Protein AF-A0A2Z4PQ05-F1 (afdb_monomer_lite)

pLDDT: mean 87.87, std 11.08, range [41.53, 97.19]

Organism: NCBI:txid178399

Foldseek 3Di:
DDDQKDWDADPPFGIKIWGWDADPFAIKIKIWGAAPPGDIDIDIDDFGHDPVSNVVSVVVSVPDDPVNSCVVCVVVNVCVCVVPDD

Sequence (86 aa):
MADFAKLFNTEKHGQILVMLNSVDNGAEVKFFFKPLGFGVCEISNNFIDTDKGWDSAHQYFDSIDEAKAVDSVLPALKNFSTAFGE

Secondary structure (DSSP, 8-state):
---SEEEEEETTTEEEEEEEEEETTEEEEEEEE--TTS--EEEEEE--SSHHHHHHHHHHHHH--HHHHHHHHHHHHHHHHHHT--

Radius of gyration: 13.89 Å; chains: 1; bounding box: 34×36×35 Å

Structure (mmCIF, N/CA/C/O backbone):
data_AF-A0A2Z4PQ05-F1
#
_entry.id   AF-A0A2Z4PQ05-F1
#
loop_
_atom_site.group_PDB
_atom_site.id
_atom_site.type_symbol
_atom_site.label_atom_id
_atom_site.label_alt_id
_atom_site.label_comp_id
_atom_site.label_asym_id
_atom_site.label_entity_id
_atom_site.label_seq_id
_atom_site.pdbx_PDB_ins_code
_atom_site.Cartn_x
_atom_site.Cartn_y
_atom_site.Cartn_z
_atom_site.occupancy
_atom_site.B_iso_or_equiv
_atom_site.auth_seq_id
_atom_site.auth_comp_id
_atom_site.auth_asym_id
_atom_site.auth_atom_id
_atom_site.pdbx_PDB_model_num
ATOM 1 N N . MET A 1 1 ? 6.358 -19.648 -5.091 1.00 57.28 1 MET A N 1
ATOM 2 C CA . MET A 1 1 ? 5.867 -18.411 -5.735 1.00 57.28 1 MET A CA 1
ATOM 3 C C . MET A 1 1 ? 6.102 -17.292 -4.744 1.00 57.28 1 MET A C 1
ATOM 5 O O . MET A 1 1 ? 5.900 -17.547 -3.566 1.00 57.28 1 MET A O 1
ATOM 9 N N . ALA A 1 2 ? 6.597 -16.136 -5.183 1.00 74.06 2 ALA A N 1
ATOM 10 C CA . ALA A 1 2 ? 6.667 -14.965 -4.311 1.00 74.06 2 ALA A CA 1
ATOM 11 C C . ALA A 1 2 ? 5.252 -1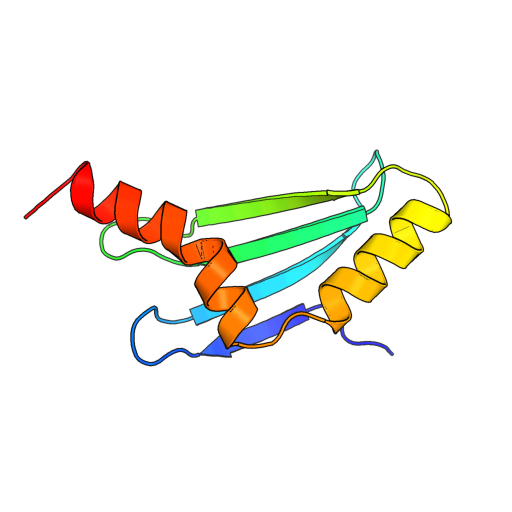4.407 -4.098 1.00 74.06 2 ALA A C 1
ATOM 13 O O . ALA A 1 2 ? 4.422 -14.501 -5.006 1.00 74.06 2 ALA A O 1
ATOM 14 N N . ASP A 1 3 ? 4.977 -13.859 -2.917 1.00 86.12 3 ASP A N 1
ATOM 15 C CA . ASP A 1 3 ? 3.708 -13.189 -2.644 1.00 86.12 3 ASP A CA 1
ATOM 16 C C . ASP A 1 3 ? 3.576 -11.935 -3.517 1.00 86.12 3 ASP A C 1
ATOM 18 O O . ASP A 1 3 ? 4.503 -11.135 -3.620 1.00 86.12 3 ASP A O 1
ATOM 22 N N . PHE A 1 4 ? 2.417 -11.762 -4.152 1.00 88.75 4 PHE A N 1
ATOM 23 C CA . PHE A 1 4 ? 2.091 -10.570 -4.949 1.00 88.75 4 PHE A CA 1
ATOM 24 C C . PHE A 1 4 ? 1.266 -9.549 -4.152 1.00 88.75 4 PHE A C 1
ATOM 26 O O . PHE A 1 4 ? 1.062 -8.421 -4.597 1.00 88.75 4 PHE A O 1
ATOM 33 N N . ALA A 1 5 ? 0.770 -9.950 -2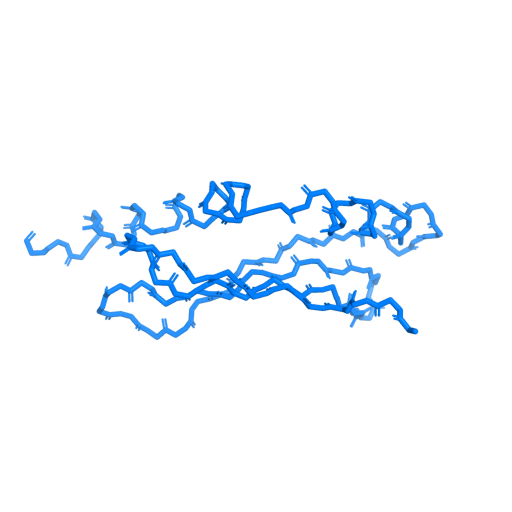.979 1.00 95.88 5 ALA A N 1
ATOM 34 C CA . ALA A 1 5 ? -0.073 -9.136 -2.124 1.00 95.88 5 ALA A CA 1
ATOM 35 C C . ALA A 1 5 ? 0.283 -9.316 -0.645 1.00 95.88 5 ALA A C 1
ATOM 37 O O . ALA A 1 5 ? 0.641 -10.407 -0.205 1.00 95.88 5 ALA A O 1
ATOM 38 N N . LYS A 1 6 ? 0.141 -8.239 0.125 1.00 96.00 6 LYS A N 1
ATOM 39 C CA . LYS A 1 6 ? 0.268 -8.210 1.583 1.00 96.00 6 LYS A CA 1
ATOM 40 C C . LYS A 1 6 ? -1.013 -7.638 2.172 1.00 96.00 6 LYS A C 1
ATOM 42 O O . LYS A 1 6 ? -1.496 -6.606 1.714 1.00 96.00 6 LYS A O 1
ATOM 47 N N . LEU A 1 7 ? -1.561 -8.305 3.182 1.00 96.69 7 LEU A N 1
ATOM 48 C CA . LEU A 1 7 ? -2.778 -7.877 3.863 1.00 96.69 7 LEU A CA 1
ATOM 49 C C . LEU A 1 7 ? -2.463 -7.558 5.321 1.00 96.69 7 LEU A C 1
ATOM 51 O O . LEU A 1 7 ? -2.024 -8.433 6.065 1.00 96.69 7 LEU A O 1
ATOM 55 N N . PHE A 1 8 ? -2.733 -6.323 5.727 1.00 96.25 8 PHE A N 1
ATOM 56 C CA . PHE A 1 8 ? -2.542 -5.850 7.092 1.00 96.25 8 PHE A CA 1
ATOM 57 C C . PHE A 1 8 ? -3.897 -5.518 7.712 1.00 96.25 8 PHE A C 1
ATOM 59 O O . PHE A 1 8 ? -4.711 -4.819 7.106 1.00 96.25 8 PHE A O 1
ATOM 66 N N . ASN A 1 9 ? -4.149 -6.019 8.921 1.00 94.44 9 ASN A N 1
ATOM 67 C CA . ASN A 1 9 ? -5.352 -5.700 9.684 1.00 94.44 9 ASN A CA 1
ATOM 68 C C . ASN A 1 9 ? -4.940 -4.849 10.879 1.00 94.44 9 ASN A C 1
ATOM 70 O O . ASN A 1 9 ? -4.432 -5.363 11.870 1.00 94.44 9 ASN A O 1
ATOM 74 N N . THR A 1 10 ? -5.161 -3.546 10.764 1.00 89.62 10 THR A N 1
ATOM 75 C CA . THR A 1 10 ? -4.729 -2.573 11.764 1.00 89.62 10 THR A CA 1
ATOM 76 C C . THR A 1 10 ? -5.873 -2.272 12.724 1.00 89.62 10 THR A C 1
ATOM 78 O O . THR A 1 10 ? -7.021 -2.098 12.308 1.00 89.62 10 THR A O 1
ATOM 81 N N . GLU A 1 11 ? -5.571 -2.157 14.016 1.00 87.00 11 GLU A N 1
ATOM 82 C CA . GLU A 1 11 ? -6.599 -1.890 15.033 1.00 87.00 11 GLU A CA 1
ATOM 83 C C . GLU A 1 11 ? -7.289 -0.531 14.830 1.00 87.00 11 GLU A C 1
ATOM 85 O O . GLU A 1 11 ? -8.476 -0.383 15.109 1.00 87.00 11 GLU A O 1
ATOM 90 N N . LYS A 1 12 ? -6.550 0.472 14.334 1.00 84.06 12 LYS A N 1
ATOM 91 C CA . LYS A 1 12 ? -7.023 1.865 14.235 1.00 84.06 12 LYS A CA 1
ATOM 92 C C . LYS A 1 12 ? -7.531 2.270 12.858 1.00 84.06 12 LYS A C 1
ATOM 94 O O . LYS A 1 12 ? -8.364 3.166 12.767 1.00 84.06 12 LYS A O 1
ATOM 99 N N . HIS A 1 13 ? -7.003 1.670 11.795 1.00 84.75 13 HIS A N 1
ATOM 100 C CA . HIS A 1 13 ? -7.265 2.101 10.418 1.00 84.75 13 HIS A CA 1
ATOM 101 C C . HIS A 1 13 ? -7.940 1.010 9.582 1.00 84.75 13 HIS A C 1
ATOM 103 O O . HIS A 1 13 ? -8.172 1.198 8.390 1.00 84.75 13 HIS A O 1
ATOM 109 N N . GLY A 1 14 ? -8.303 -0.112 10.212 1.00 90.38 14 GLY A N 1
ATOM 110 C CA . GLY A 1 14 ? -8.935 -1.240 9.551 1.00 90.38 14 GLY A CA 1
ATOM 111 C C . GLY A 1 14 ? -7.964 -1.987 8.643 1.00 90.38 14 GLY A C 1
ATOM 112 O O . GLY A 1 14 ? -6.764 -2.077 8.912 1.00 90.38 14 GLY A O 1
ATOM 113 N N . GLN A 1 15 ? -8.507 -2.563 7.577 1.00 95.19 15 GLN A N 1
ATOM 114 C CA . GLN A 1 15 ? -7.754 -3.385 6.641 1.00 95.19 15 GLN A CA 1
ATOM 115 C C . GLN A 1 15 ? -7.046 -2.535 5.581 1.00 95.19 15 GLN A C 1
ATOM 117 O O . GLN A 1 15 ? -7.659 -1.657 4.969 1.00 95.19 15 GLN A O 1
ATOM 122 N N . ILE A 1 16 ? -5.778 -2.862 5.336 1.00 96.62 16 ILE A N 1
ATOM 123 C CA . ILE A 1 16 ? -4.961 -2.309 4.258 1.00 96.62 16 ILE A CA 1
ATOM 124 C C . ILE A 1 16 ? -4.437 -3.473 3.417 1.00 96.62 16 ILE A C 1
ATOM 126 O O . ILE A 1 16 ? -3.737 -4.352 3.921 1.00 96.62 16 ILE A O 1
ATOM 130 N N . LEU A 1 17 ? -4.776 -3.480 2.132 1.00 97.00 17 LEU A N 1
ATOM 131 C CA . LEU A 1 17 ? -4.260 -4.434 1.154 1.00 97.00 17 LEU A CA 1
ATOM 132 C C . LEU A 1 17 ? -3.211 -3.735 0.293 1.00 97.00 17 LEU A C 1
ATOM 134 O O . LEU A 1 17 ? -3.484 -2.696 -0.295 1.00 97.00 17 LEU A O 1
ATOM 138 N N . VAL A 1 18 ? -2.029 -4.321 0.190 1.00 97.19 18 VAL A N 1
ATOM 139 C CA . VAL A 1 18 ? -0.944 -3.847 -0.666 1.00 97.19 18 VAL A CA 1
ATOM 140 C C . VAL A 1 18 ? -0.725 -4.872 -1.763 1.00 97.19 18 VAL A C 1
ATOM 142 O O . VAL A 1 18 ? -0.570 -6.050 -1.458 1.00 97.19 18 VAL A O 1
ATOM 145 N N . MET A 1 19 ? -0.709 -4.457 -3.024 1.00 96.31 19 MET A N 1
ATOM 146 C CA . MET A 1 19 ? -0.514 -5.355 -4.162 1.00 96.31 19 MET A CA 1
ATOM 147 C C . MET A 1 19 ? 0.569 -4.830 -5.088 1.00 96.31 19 MET A C 1
ATOM 149 O O . MET A 1 19 ? 0.546 -3.658 -5.459 1.00 96.31 19 MET A O 1
ATOM 153 N N . LEU A 1 20 ? 1.480 -5.713 -5.484 1.00 94.31 20 LEU A N 1
ATOM 154 C CA . LEU A 1 20 ? 2.358 -5.496 -6.622 1.00 94.31 20 LEU A CA 1
ATOM 155 C C . LEU A 1 20 ? 1.627 -5.957 -7.884 1.00 94.31 20 LEU A C 1
ATOM 157 O O . LEU A 1 20 ? 1.182 -7.102 -7.971 1.00 94.31 20 LEU A O 1
ATOM 161 N N . ASN A 1 21 ? 1.498 -5.059 -8.849 1.00 91.00 21 ASN A N 1
ATOM 162 C CA . ASN A 1 21 ? 0.764 -5.280 -10.081 1.00 91.00 21 ASN A CA 1
ATOM 163 C C . ASN A 1 21 ? 1.592 -4.870 -11.305 1.00 91.00 21 ASN A C 1
ATOM 165 O O . ASN A 1 21 ? 2.522 -4.068 -11.215 1.00 91.00 21 ASN A O 1
ATOM 169 N N . SER A 1 22 ? 1.217 -5.419 -12.456 1.00 87.50 22 SER A N 1
ATOM 170 C CA . SER A 1 22 ? 1.710 -5.022 -13.773 1.00 87.50 22 SER A CA 1
ATOM 171 C C . SER A 1 22 ? 0.689 -4.119 -14.460 1.00 87.50 22 SER A C 1
ATOM 173 O O . SER A 1 22 ? -0.487 -4.482 -14.542 1.00 87.50 22 SER A O 1
ATOM 175 N N . VAL A 1 23 ? 1.134 -2.992 -15.001 1.00 83.19 23 VAL A N 1
ATOM 176 C CA . VAL A 1 23 ? 0.336 -2.091 -15.845 1.00 83.19 23 VAL A CA 1
ATOM 177 C C . VAL A 1 23 ? 1.003 -1.942 -17.215 1.00 83.19 23 VAL A C 1
ATOM 179 O O . VAL A 1 23 ? 2.174 -2.282 -17.368 1.00 83.19 23 VAL A O 1
ATOM 182 N N . ASP A 1 24 ? 0.285 -1.420 -18.216 1.00 80.56 24 ASP A N 1
ATOM 183 C CA . ASP A 1 24 ? 0.802 -1.277 -19.593 1.00 80.56 24 ASP A CA 1
ATOM 184 C C . ASP A 1 24 ? 2.147 -0.530 -19.684 1.00 80.56 24 ASP A C 1
ATOM 186 O O . ASP A 1 24 ? 2.898 -0.734 -20.630 1.00 80.56 24 ASP A O 1
ATOM 190 N N . ASN A 1 25 ? 2.456 0.320 -18.698 1.00 79.25 25 ASN A N 1
ATOM 191 C CA . ASN A 1 25 ? 3.675 1.129 -18.642 1.00 79.25 25 ASN A CA 1
ATOM 192 C C . ASN A 1 25 ? 4.557 0.817 -17.419 1.00 79.25 25 ASN A C 1
ATOM 194 O O . ASN A 1 25 ? 5.208 1.725 -16.895 1.00 79.25 25 ASN A O 1
ATOM 198 N N . GLY A 1 26 ? 4.589 -0.438 -16.963 1.00 86.19 26 GLY A N 1
ATOM 199 C CA . GLY A 1 26 ? 5.560 -0.909 -15.973 1.00 86.19 26 GLY A CA 1
ATOM 200 C C . GLY A 1 26 ? 4.938 -1.548 -14.739 1.00 86.19 26 GLY A C 1
ATOM 201 O O . GLY A 1 26 ? 3.870 -2.158 -14.791 1.00 86.19 26 GLY A O 1
ATOM 202 N N . ALA A 1 27 ? 5.639 -1.437 -13.615 1.00 91.12 27 ALA A N 1
ATOM 203 C CA . ALA A 1 27 ? 5.202 -2.002 -12.348 1.00 91.12 27 ALA A CA 1
ATOM 204 C C . ALA A 1 27 ? 4.469 -0.963 -11.500 1.00 91.12 27 ALA A C 1
ATOM 206 O O . ALA A 1 27 ? 4.771 0.232 -11.534 1.00 91.12 27 ALA A O 1
ATOM 207 N N . GLU A 1 28 ? 3.539 -1.428 -10.681 1.00 93.94 28 GLU A N 1
ATOM 208 C CA . GLU A 1 28 ? 2.779 -0.585 -9.772 1.00 93.94 28 GLU A CA 1
ATOM 209 C C . GLU A 1 28 ? 2.649 -1.268 -8.414 1.00 93.94 28 GLU A C 1
ATOM 211 O O . GLU A 1 28 ? 2.366 -2.461 -8.329 1.00 93.94 28 GLU A O 1
ATOM 216 N N . VAL A 1 29 ? 2.819 -0.505 -7.337 1.00 95.56 29 VAL A N 1
ATOM 217 C CA . VAL A 1 29 ? 2.458 -0.948 -5.989 1.00 95.56 29 VAL A CA 1
ATOM 218 C C . VAL A 1 29 ? 1.233 -0.166 -5.535 1.00 95.56 29 VAL A C 1
ATOM 220 O O . VAL A 1 29 ? 1.306 1.047 -5.321 1.00 95.56 29 VAL A O 1
ATOM 223 N N . LYS A 1 30 ? 0.106 -0.868 -5.404 1.00 95.88 30 LYS A N 1
ATOM 224 C CA . LYS A 1 30 ? -1.185 -0.309 -4.997 1.00 95.88 30 LYS A CA 1
ATOM 225 C C . LYS A 1 30 ? -1.484 -0.577 -3.531 1.00 95.88 30 LYS A C 1
ATOM 227 O O . LYS A 1 30 ? -1.279 -1.687 -3.052 1.00 95.88 30 LYS A O 1
ATOM 232 N N . PHE A 1 31 ? -2.058 0.410 -2.858 1.00 96.31 31 PHE A N 1
ATOM 233 C CA . PHE A 1 31 ? -2.598 0.323 -1.506 1.00 96.31 31 PHE A CA 1
ATOM 234 C C . PHE A 1 31 ? -4.105 0.507 -1.573 1.00 96.31 31 PHE A C 1
ATOM 236 O O . PHE A 1 31 ? -4.568 1.534 -2.053 1.00 96.31 31 PHE A O 1
ATOM 243 N N . PHE A 1 32 ? -4.859 -0.444 -1.044 1.00 95.88 32 PHE A N 1
ATOM 244 C CA . PHE A 1 32 ? -6.307 -0.390 -0.914 1.00 95.88 32 PHE A CA 1
ATOM 245 C C . PHE A 1 32 ? -6.668 -0.278 0.556 1.00 95.88 32 PHE A C 1
ATOM 247 O O . PHE A 1 32 ? -6.177 -1.045 1.386 1.00 95.88 32 PHE A O 1
ATOM 254 N N . PHE A 1 33 ? -7.538 0.667 0.878 1.00 94.62 33 PHE A N 1
ATOM 255 C CA . PHE A 1 33 ? -7.987 0.923 2.242 1.00 94.62 33 PHE A CA 1
ATOM 256 C C . PHE A 1 33 ? -9.384 1.531 2.211 1.00 94.62 33 PHE A C 1
ATOM 258 O O . PHE A 1 33 ? -9.814 2.090 1.203 1.00 94.62 33 PHE A O 1
ATOM 265 N N . LYS A 1 34 ? -10.114 1.427 3.318 1.00 90.75 34 LYS A N 1
ATOM 266 C CA . LYS A 1 34 ? -11.469 1.972 3.423 1.00 90.75 34 LYS A CA 1
ATOM 267 C C . LYS A 1 34 ? -11.535 2.991 4.562 1.00 90.75 34 LYS A C 1
ATOM 269 O O . LYS A 1 34 ? -11.606 2.577 5.720 1.00 90.75 34 LYS A O 1
ATOM 274 N N . PRO A 1 35 ? -11.530 4.303 4.267 1.00 86.06 35 PRO A N 1
ATOM 275 C CA . PRO A 1 35 ? -11.803 5.314 5.278 1.00 86.06 35 PRO A CA 1
ATOM 276 C C . PRO A 1 35 ? -13.234 5.169 5.815 1.00 86.06 35 PRO A C 1
ATOM 278 O O . PRO A 1 35 ? -14.146 4.744 5.099 1.00 86.06 35 PRO A O 1
ATOM 281 N N . LEU A 1 36 ? -13.452 5.559 7.073 1.00 82.69 36 LEU A N 1
ATOM 282 C CA . LEU A 1 36 ? -14.796 5.613 7.648 1.00 82.69 36 LEU A CA 1
ATOM 283 C C . LEU A 1 36 ? -15.670 6.585 6.841 1.00 82.69 36 LEU A C 1
ATOM 285 O O . LEU A 1 36 ? -15.245 7.699 6.563 1.00 82.69 36 LEU A O 1
ATOM 289 N N . GLY A 1 37 ? -16.875 6.157 6.459 1.00 80.25 37 GLY A N 1
ATOM 290 C CA . GLY A 1 37 ? -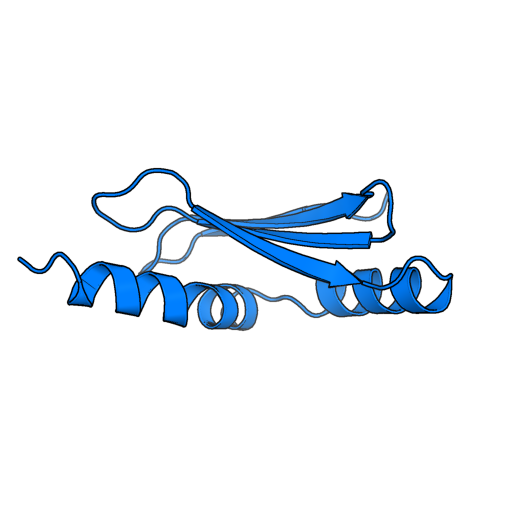17.805 6.978 5.674 1.00 80.25 37 GLY A CA 1
ATOM 291 C C . GLY A 1 37 ? -17.561 6.983 4.159 1.00 80.25 37 GLY A C 1
ATOM 292 O O . GLY A 1 37 ? -18.339 7.595 3.434 1.00 80.25 37 GLY A O 1
ATOM 293 N N . PHE A 1 38 ? -16.548 6.264 3.660 1.00 82.62 38 PHE A N 1
ATOM 294 C CA . PHE A 1 38 ? -16.215 6.201 2.231 1.00 82.62 38 PHE A CA 1
ATOM 295 C C . PHE A 1 38 ? -16.231 4.768 1.680 1.00 82.62 38 PHE A C 1
ATOM 297 O O . PHE A 1 38 ? -16.304 3.770 2.408 1.00 82.62 38 PHE A O 1
ATOM 304 N N . GLY A 1 39 ? -16.192 4.672 0.348 1.00 87.88 39 GLY A N 1
ATOM 305 C CA . GLY A 1 39 ? -15.906 3.424 -0.356 1.00 87.88 39 GLY A CA 1
ATOM 306 C C . GLY A 1 39 ? -14.455 2.972 -0.159 1.00 87.88 39 GLY A C 1
ATOM 307 O O . GLY A 1 39 ? -13.687 3.583 0.580 1.00 87.88 39 GLY A O 1
ATOM 308 N N . VAL A 1 40 ? -14.073 1.887 -0.831 1.00 92.25 40 VAL A N 1
ATOM 309 C CA . VAL A 1 40 ? -12.662 1.487 -0.897 1.00 92.25 40 VAL A CA 1
ATOM 310 C C . VAL A 1 40 ? -11.912 2.515 -1.743 1.00 92.25 40 VAL A C 1
ATOM 312 O O . VAL A 1 40 ? -12.296 2.782 -2.880 1.00 92.25 40 VAL A O 1
ATOM 315 N N . CYS A 1 41 ? -10.864 3.093 -1.173 1.00 92.31 41 CYS A N 1
ATOM 316 C CA . CYS A 1 41 ? -9.933 3.987 -1.841 1.00 92.31 41 CYS A CA 1
ATOM 317 C C . CYS A 1 41 ? -8.675 3.218 -2.248 1.00 92.31 41 CYS A C 1
ATOM 319 O O . CYS A 1 41 ? -8.294 2.248 -1.588 1.00 92.31 41 CYS A O 1
ATOM 321 N N . GLU A 1 42 ? -8.019 3.687 -3.308 1.00 93.56 42 GLU A N 1
ATOM 322 C CA . GLU A 1 42 ? -6.716 3.185 -3.734 1.00 93.56 42 GLU A CA 1
ATOM 323 C C . GLU A 1 42 ? -5.679 4.310 -3.843 1.00 93.56 42 GLU A C 1
ATOM 325 O O . GLU A 1 42 ? -6.007 5.444 -4.199 1.00 93.56 42 GLU A O 1
ATOM 330 N N . ILE A 1 43 ? -4.427 3.991 -3.516 1.00 92.88 43 ILE A N 1
ATOM 331 C CA . ILE A 1 43 ? -3.242 4.812 -3.793 1.00 92.88 43 ILE A CA 1
ATOM 332 C C . ILE A 1 43 ? -2.277 3.963 -4.610 1.00 92.88 43 ILE A C 1
ATOM 334 O O . ILE A 1 43 ? -2.004 2.819 -4.256 1.00 92.88 43 ILE A O 1
ATOM 338 N N . SER A 1 44 ? -1.731 4.551 -5.666 1.00 92.56 44 SER A N 1
ATOM 339 C CA . SER A 1 44 ? -0.868 3.880 -6.629 1.00 92.56 44 SER A CA 1
ATOM 340 C C . SER A 1 44 ? 0.515 4.510 -6.674 1.00 92.56 44 SER A C 1
ATOM 342 O O . SER A 1 44 ? 0.642 5.702 -6.959 1.00 92.56 44 SER A O 1
ATOM 344 N N . ASN A 1 45 ? 1.553 3.701 -6.470 1.00 92.00 45 ASN A N 1
ATOM 345 C CA . ASN A 1 45 ? 2.935 4.077 -6.751 1.00 92.00 45 ASN A CA 1
ATOM 346 C C . ASN A 1 45 ? 3.387 3.400 -8.042 1.00 92.00 45 ASN A C 1
ATOM 348 O O . ASN A 1 45 ? 3.531 2.180 -8.085 1.00 92.00 45 ASN A O 1
ATOM 352 N N . ASN A 1 46 ? 3.604 4.199 -9.085 1.00 92.69 46 ASN A N 1
ATOM 353 C CA . ASN A 1 46 ? 4.011 3.719 -10.401 1.00 92.69 46 ASN A CA 1
ATOM 354 C C . ASN A 1 46 ? 5.532 3.744 -10.541 1.00 92.69 46 ASN A C 1
ATOM 356 O O . ASN A 1 46 ? 6.190 4.710 -10.147 1.00 92.69 46 ASN A O 1
ATOM 360 N N . PHE A 1 47 ? 6.073 2.704 -11.159 1.00 91.81 47 PHE A N 1
ATOM 361 C CA . PHE A 1 47 ? 7.489 2.551 -11.449 1.00 91.81 47 PHE A CA 1
ATOM 362 C C . PHE A 1 47 ? 7.691 2.519 -12.963 1.00 91.81 47 PHE A C 1
ATOM 364 O O . PHE A 1 47 ? 6.862 2.000 -13.704 1.00 91.81 47 PHE A O 1
ATOM 371 N N . ILE A 1 48 ? 8.799 3.100 -13.422 1.00 90.06 48 ILE A N 1
ATOM 372 C CA . ILE A 1 48 ? 9.128 3.203 -14.850 1.00 90.06 48 ILE A CA 1
ATOM 373 C C . ILE A 1 48 ? 9.246 1.799 -15.457 1.00 90.06 48 ILE A C 1
ATOM 375 O O . ILE A 1 48 ? 9.897 0.941 -14.862 1.00 90.06 48 ILE A O 1
ATOM 379 N N . ASP A 1 49 ? 8.715 1.592 -16.665 1.00 91.19 49 ASP A N 1
ATOM 380 C CA . ASP A 1 49 ? 8.853 0.328 -17.399 1.00 91.19 49 ASP A CA 1
ATOM 381 C C . ASP A 1 49 ? 10.291 0.061 -17.869 1.00 91.19 49 ASP A C 1
ATOM 383 O O . ASP A 1 49 ? 10.700 0.368 -18.987 1.00 91.19 49 ASP A O 1
ATOM 387 N N . THR A 1 50 ? 11.104 -0.462 -16.961 1.00 92.69 50 THR A N 1
ATOM 388 C CA . THR A 1 50 ? 12.484 -0.906 -17.187 1.00 92.69 50 THR A CA 1
ATOM 389 C C . THR A 1 50 ? 12.791 -2.023 -16.199 1.00 92.69 50 THR A C 1
ATOM 391 O O . THR A 1 50 ? 12.210 -2.034 -15.114 1.00 92.69 50 THR A O 1
ATOM 394 N N . ASP A 1 51 ? 13.762 -2.899 -16.480 1.00 90.50 51 ASP A N 1
ATOM 395 C CA . ASP A 1 51 ? 14.191 -3.934 -15.519 1.00 90.50 51 ASP A CA 1
ATOM 396 C C . ASP A 1 51 ? 14.505 -3.361 -14.126 1.00 90.50 51 ASP A C 1
ATOM 398 O O . ASP A 1 51 ? 14.142 -3.934 -13.103 1.00 90.50 51 ASP A O 1
ATOM 402 N N . LYS A 1 52 ? 15.130 -2.177 -14.075 1.00 91.94 52 LYS A N 1
ATOM 403 C CA . LYS A 1 52 ? 15.417 -1.476 -12.814 1.00 91.94 52 LYS A CA 1
ATOM 404 C C . LYS A 1 52 ? 14.161 -0.961 -12.116 1.00 91.94 52 LYS A C 1
ATOM 406 O O . LYS A 1 52 ? 14.127 -0.925 -10.890 1.00 91.94 52 LYS A O 1
ATOM 411 N N . GLY A 1 53 ? 13.159 -0.520 -12.871 1.00 91.81 53 GLY A N 1
ATOM 412 C CA . GLY A 1 53 ? 11.878 -0.093 -12.314 1.00 91.81 53 GLY A CA 1
ATOM 413 C C . GLY A 1 53 ? 11.093 -1.266 -11.737 1.00 91.81 53 GLY A C 1
ATOM 414 O O . GLY A 1 53 ? 10.544 -1.141 -10.646 1.00 91.81 53 GLY A O 1
ATOM 415 N N . TRP A 1 54 ? 11.144 -2.422 -12.398 1.00 91.44 54 TRP A N 1
ATOM 416 C CA . TRP A 1 54 ? 10.616 -3.680 -11.873 1.00 91.44 54 TRP A CA 1
ATOM 417 C C . TRP A 1 54 ? 11.324 -4.103 -10.582 1.00 91.44 54 TRP A C 1
ATOM 419 O O . TRP A 1 54 ? 10.654 -4.347 -9.579 1.00 91.44 54 TRP A O 1
ATOM 429 N N . ASP A 1 55 ? 12.660 -4.111 -10.563 1.00 93.44 55 ASP A N 1
ATOM 430 C CA . ASP A 1 55 ? 13.439 -4.401 -9.349 1.00 93.44 55 ASP A CA 1
ATOM 431 C C . ASP A 1 55 ? 13.089 -3.427 -8.211 1.00 93.44 55 ASP A C 1
ATOM 433 O O . ASP A 1 55 ? 12.792 -3.850 -7.097 1.00 93.44 55 ASP A O 1
ATOM 437 N N . SER A 1 56 ? 12.981 -2.131 -8.519 1.00 94.12 56 SER A N 1
ATOM 438 C CA . SER A 1 56 ? 12.586 -1.103 -7.547 1.00 94.12 56 SER A CA 1
ATOM 439 C C . SER A 1 56 ? 11.179 -1.333 -6.991 1.00 94.12 56 SER A C 1
ATOM 441 O O . SER A 1 56 ? 10.962 -1.156 -5.793 1.00 94.12 56 SER A O 1
ATOM 443 N N . ALA A 1 57 ? 10.223 -1.744 -7.830 1.00 93.56 57 ALA A N 1
ATOM 444 C CA . ALA A 1 57 ? 8.861 -2.049 -7.400 1.00 93.56 57 ALA A CA 1
ATOM 445 C C . ALA A 1 57 ? 8.825 -3.274 -6.480 1.00 93.56 57 ALA A C 1
ATOM 447 O O . ALA A 1 57 ? 8.166 -3.243 -5.440 1.00 93.56 57 ALA A O 1
ATOM 448 N N . HIS A 1 58 ? 9.580 -4.321 -6.820 1.00 92.81 58 HIS A N 1
ATOM 449 C CA . HIS A 1 58 ? 9.725 -5.512 -5.987 1.00 92.81 58 HIS A CA 1
ATOM 450 C C . HIS A 1 58 ? 10.393 -5.194 -4.647 1.00 92.81 58 HIS A C 1
ATOM 452 O O . HIS A 1 58 ? 9.877 -5.595 -3.605 1.00 92.81 58 HIS A O 1
ATOM 458 N N . GLN A 1 59 ? 11.493 -4.438 -4.651 1.00 93.75 59 GLN A N 1
ATOM 459 C CA . GLN A 1 59 ? 12.184 -4.009 -3.434 1.00 93.75 59 GLN A CA 1
ATOM 460 C C . GLN A 1 59 ? 11.291 -3.134 -2.555 1.00 93.75 59 GLN A C 1
ATOM 462 O O . GLN A 1 59 ? 11.242 -3.320 -1.339 1.00 93.75 59 GLN A O 1
ATOM 467 N N . TYR A 1 60 ? 10.562 -2.193 -3.158 1.00 94.69 60 TYR A N 1
ATOM 468 C CA . TYR A 1 60 ? 9.618 -1.354 -2.434 1.00 94.69 60 TYR A CA 1
ATOM 469 C C . TYR A 1 60 ? 8.499 -2.198 -1.824 1.00 94.69 60 TYR A C 1
ATOM 471 O O . TYR A 1 60 ? 8.262 -2.098 -0.622 1.00 94.69 60 TYR A O 1
ATOM 479 N N . PHE A 1 61 ? 7.874 -3.078 -2.612 1.00 95.50 61 PHE A N 1
ATOM 480 C CA . PHE A 1 61 ? 6.840 -3.993 -2.137 1.00 95.50 61 PHE A CA 1
ATOM 481 C C . PHE A 1 61 ? 7.335 -4.870 -0.983 1.00 95.50 61 PHE A C 1
ATOM 483 O O . PHE A 1 61 ? 6.665 -4.955 0.046 1.00 95.50 61 PHE A O 1
ATOM 490 N N . ASP A 1 62 ? 8.515 -5.478 -1.109 1.00 94.75 62 ASP A N 1
ATOM 491 C CA . ASP A 1 62 ? 9.123 -6.318 -0.072 1.00 94.7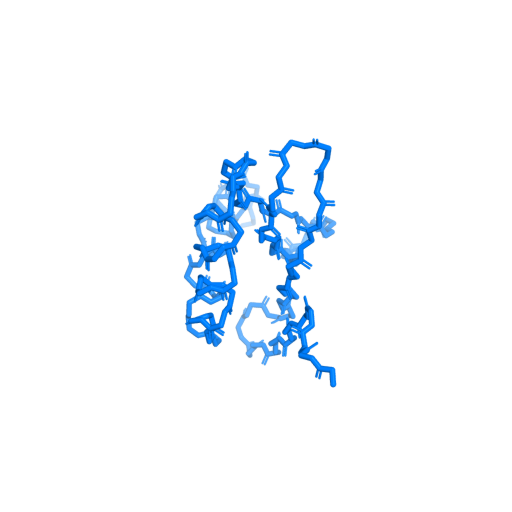5 62 ASP A CA 1
ATOM 492 C C . ASP A 1 62 ? 9.377 -5.533 1.222 1.00 94.75 62 ASP A C 1
ATOM 494 O O . ASP A 1 62 ? 9.055 -6.003 2.314 1.00 94.75 62 ASP A O 1
ATOM 498 N N . SER A 1 63 ? 9.808 -4.278 1.088 1.00 94.88 63 SER A N 1
ATOM 499 C CA . SER A 1 63 ? 10.072 -3.375 2.207 1.00 94.88 63 SER A CA 1
ATOM 500 C C . SER A 1 63 ? 8.819 -2.927 2.968 1.00 94.88 63 SER A C 1
ATOM 502 O O . SER A 1 63 ? 8.961 -2.361 4.054 1.00 94.88 63 SER A O 1
ATOM 504 N N . ILE A 1 64 ? 7.612 -3.123 2.420 1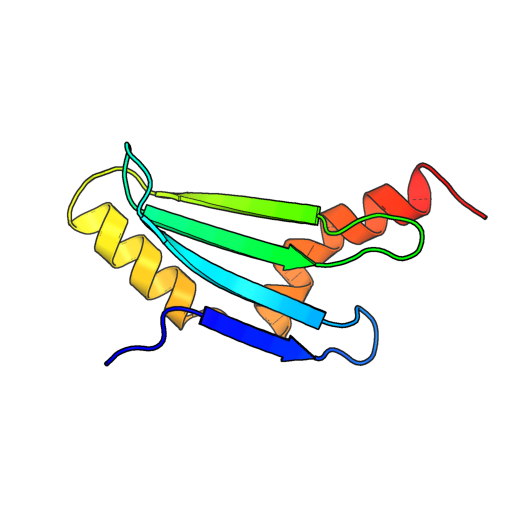.00 96.00 64 ILE A N 1
ATOM 505 C CA . ILE A 1 64 ? 6.363 -2.723 3.079 1.00 96.00 64 ILE A CA 1
ATOM 506 C C . ILE A 1 64 ? 6.012 -3.700 4.200 1.00 96.00 64 ILE A C 1
ATOM 508 O O . ILE A 1 64 ? 5.651 -4.859 3.968 1.00 96.00 64 ILE A O 1
ATOM 512 N N . ASP A 1 65 ? 6.073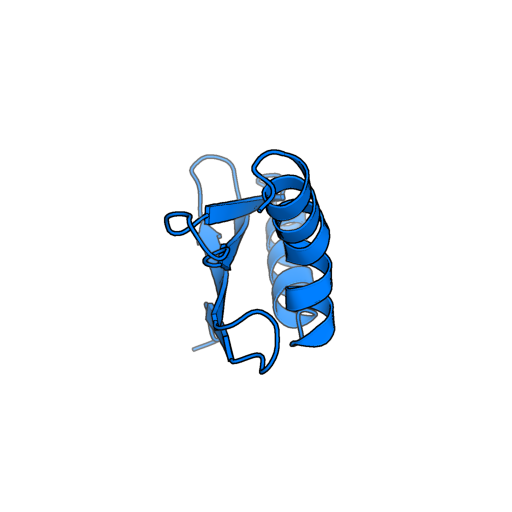 -3.173 5.412 1.00 95.50 65 ASP A N 1
ATOM 513 C CA . ASP A 1 65 ? 5.492 -3.714 6.633 1.00 95.50 65 ASP A CA 1
ATOM 514 C C . ASP A 1 65 ? 4.221 -2.932 7.025 1.00 95.50 65 ASP A C 1
ATOM 516 O O . ASP A 1 65 ? 3.846 -1.952 6.373 1.00 95.50 65 ASP A O 1
ATOM 520 N N . GLU A 1 66 ? 3.556 -3.352 8.104 1.00 95.00 66 GLU A N 1
ATOM 521 C CA . GLU A 1 66 ? 2.321 -2.722 8.582 1.00 95.00 66 GLU A CA 1
ATOM 522 C C . GLU A 1 66 ? 2.486 -1.218 8.856 1.00 95.00 66 GLU A C 1
ATOM 524 O O . GLU A 1 66 ? 1.622 -0.429 8.470 1.00 95.00 66 GLU A O 1
ATOM 529 N N . ALA A 1 67 ? 3.595 -0.792 9.471 1.00 94.69 67 ALA A N 1
ATOM 530 C CA . ALA A 1 67 ? 3.796 0.610 9.827 1.00 94.69 67 ALA A CA 1
ATOM 531 C C . ALA A 1 67 ? 3.938 1.484 8.576 1.00 94.69 67 ALA A C 1
ATOM 533 O O . ALA A 1 67 ? 3.326 2.551 8.499 1.00 94.69 67 ALA A O 1
ATOM 534 N N . LYS A 1 68 ? 4.673 1.012 7.561 1.00 94.81 68 LYS A N 1
ATOM 535 C CA . LYS A 1 68 ? 4.770 1.706 6.264 1.00 94.81 68 LYS A CA 1
ATOM 536 C C . LYS A 1 68 ? 3.461 1.700 5.488 1.00 94.81 68 LYS A C 1
ATOM 538 O O . LYS A 1 68 ? 3.150 2.689 4.822 1.00 94.81 68 LYS A O 1
ATOM 543 N N . ALA A 1 69 ? 2.696 0.612 5.560 1.00 94.50 69 ALA A N 1
ATOM 544 C CA . ALA A 1 69 ? 1.384 0.542 4.928 1.00 94.50 69 ALA A CA 1
ATOM 545 C C . ALA A 1 69 ? 0.434 1.588 5.525 1.00 94.50 69 ALA A C 1
ATOM 547 O O . ALA A 1 69 ? -0.211 2.324 4.778 1.00 94.50 69 ALA A O 1
ATOM 548 N N . VAL A 1 70 ? 0.417 1.715 6.856 1.00 93.81 70 VAL A N 1
ATOM 549 C CA . VAL A 1 70 ? -0.340 2.758 7.561 1.00 93.81 70 VAL A CA 1
ATOM 550 C C . VAL A 1 70 ? 0.152 4.149 7.177 1.00 93.81 70 VAL A C 1
ATOM 552 O O . VAL A 1 70 ? -0.666 4.982 6.798 1.00 93.81 70 VAL A O 1
ATOM 555 N N . ASP A 1 71 ? 1.460 4.404 7.237 1.00 94.19 71 ASP A N 1
ATOM 556 C CA . ASP A 1 71 ? 2.042 5.711 6.904 1.00 94.19 71 ASP A CA 1
ATOM 557 C C . ASP A 1 71 ? 1.683 6.160 5.478 1.00 94.19 71 ASP A C 1
ATOM 559 O O . ASP A 1 71 ? 1.314 7.313 5.267 1.00 94.19 71 ASP A O 1
ATOM 563 N N . SER A 1 72 ? 1.660 5.224 4.525 1.00 92.25 72 SER A N 1
ATOM 564 C CA . SER A 1 72 ? 1.319 5.501 3.123 1.00 92.25 72 SER A CA 1
ATOM 565 C C . SER A 1 72 ? -0.143 5.926 2.929 1.00 92.25 72 SER A C 1
ATOM 567 O O . SER A 1 72 ? -0.432 6.772 2.083 1.00 92.25 72 SER A O 1
ATOM 569 N N . VAL A 1 73 ? -1.080 5.375 3.712 1.00 91.94 73 VAL A N 1
ATOM 570 C CA . VAL A 1 73 ? -2.521 5.691 3.593 1.00 91.94 73 VAL A CA 1
ATOM 571 C C . VAL A 1 73 ? -2.975 6.797 4.550 1.00 91.94 73 VAL A C 1
ATOM 573 O O . VAL A 1 73 ? -4.025 7.413 4.345 1.00 91.94 73 VAL A O 1
ATOM 576 N N . LEU A 1 74 ? -2.189 7.096 5.588 1.00 89.69 74 LEU A N 1
ATOM 577 C CA . LEU A 1 74 ? -2.532 8.054 6.638 1.00 89.69 74 LEU A CA 1
ATOM 578 C C . LEU A 1 74 ? -2.829 9.476 6.119 1.00 89.69 74 LEU A C 1
ATOM 580 O O . LEU A 1 74 ? -3.792 10.075 6.608 1.00 89.69 74 LEU A O 1
ATOM 584 N N . PRO A 1 75 ? -2.083 10.042 5.147 1.00 87.25 75 PRO A N 1
ATOM 585 C CA . PRO A 1 75 ? -2.406 11.348 4.579 1.00 87.25 75 PRO A CA 1
ATOM 586 C C . PRO A 1 75 ? -3.793 11.371 3.938 1.00 87.25 75 PRO A C 1
ATOM 588 O O . PRO A 1 75 ? -4.549 12.318 4.148 1.00 87.25 75 PRO A O 1
ATOM 591 N N . ALA A 1 76 ? -4.159 10.315 3.206 1.00 85.00 76 ALA A N 1
ATOM 592 C CA . ALA A 1 76 ? -5.487 10.199 2.618 1.00 85.00 76 ALA A CA 1
ATOM 593 C C . ALA A 1 76 ? -6.556 10.121 3.715 1.00 85.00 76 ALA A C 1
ATOM 595 O O . ALA A 1 76 ? -7.494 10.915 3.701 1.00 85.00 76 ALA A O 1
ATOM 596 N N . LEU A 1 77 ? -6.369 9.257 4.721 1.00 82.75 77 LEU A N 1
ATOM 597 C CA . LEU A 1 77 ? -7.300 9.124 5.849 1.00 82.75 77 LEU A CA 1
ATOM 598 C C . LEU A 1 77 ? -7.534 10.456 6.589 1.00 82.75 77 LEU A C 1
ATOM 600 O O . LEU A 1 77 ? -8.681 10.798 6.876 1.00 82.75 77 LEU A O 1
ATOM 604 N N . LYS A 1 78 ? -6.472 11.231 6.853 1.00 82.69 78 LYS A N 1
ATOM 605 C CA . LYS A 1 78 ? -6.552 12.543 7.529 1.00 82.69 78 LYS A CA 1
ATOM 606 C C . LYS A 1 78 ? -7.266 13.607 6.695 1.00 82.69 78 LYS A C 1
ATOM 608 O O . LYS A 1 78 ? -8.011 14.427 7.233 1.00 82.69 78 LYS A O 1
ATOM 613 N N . ASN A 1 79 ? -7.032 13.621 5.385 1.00 75.06 79 ASN A N 1
ATOM 614 C CA . ASN A 1 79 ? -7.706 14.562 4.494 1.00 75.06 79 ASN A CA 1
ATOM 615 C C . ASN A 1 79 ? -9.207 14.257 4.398 1.00 75.06 79 ASN A C 1
ATOM 617 O O . ASN A 1 79 ? -10.011 15.185 4.439 1.00 75.06 79 ASN A O 1
ATOM 621 N N . PHE A 1 80 ? -9.594 12.977 4.365 1.00 68.62 80 PHE A N 1
ATOM 622 C CA . PHE A 1 80 ? -11.005 12.581 4.380 1.00 68.62 80 PHE A CA 1
ATOM 623 C C . PHE A 1 80 ? -11.705 12.936 5.696 1.00 68.62 80 PHE A C 1
ATOM 625 O O . PHE A 1 80 ? -12.810 13.474 5.649 1.00 68.62 80 PHE A O 1
ATOM 632 N N . SER A 1 81 ? -11.062 12.732 6.853 1.00 64.69 81 SER A N 1
ATOM 633 C CA . SER A 1 81 ? -11.653 13.130 8.142 1.00 64.69 81 SER A CA 1
ATOM 634 C C . SER A 1 81 ? -11.822 14.645 8.277 1.00 64.69 81 SER A C 1
ATOM 636 O O . SER A 1 81 ? -12.765 15.106 8.905 1.00 64.69 81 SER A O 1
ATOM 638 N N . THR A 1 82 ? -10.912 15.430 7.692 1.00 61.78 82 THR A N 1
ATOM 639 C CA . THR A 1 82 ? -10.935 16.899 7.800 1.00 61.78 82 THR A CA 1
ATOM 640 C C . THR A 1 82 ? -11.924 17.536 6.820 1.00 61.78 82 THR A C 1
ATOM 642 O O . THR A 1 82 ? -12.568 18.526 7.152 1.00 61.78 82 THR A O 1
ATOM 645 N N . ALA A 1 83 ? -12.057 16.986 5.609 1.00 57.50 83 ALA A N 1
ATOM 646 C CA . ALA A 1 83 ? -12.881 17.565 4.546 1.00 57.50 83 ALA A CA 1
ATOM 647 C C . ALA A 1 83 ? -14.392 17.314 4.709 1.00 57.50 83 ALA A C 1
ATOM 649 O O . ALA A 1 83 ? -15.191 18.030 4.111 1.00 57.50 83 ALA A O 1
ATOM 650 N N . PHE A 1 84 ? -14.787 16.318 5.505 1.00 56.50 84 PHE A N 1
ATOM 651 C CA . PHE A 1 84 ? -16.183 15.882 5.633 1.00 56.50 84 PHE A CA 1
ATOM 652 C C . PHE A 1 84 ? -16.624 15.726 7.094 1.00 56.50 84 PHE A C 1
ATOM 654 O O . PHE A 1 84 ? -17.507 14.925 7.380 1.00 56.50 84 PHE A O 1
ATOM 661 N N . GLY A 1 85 ? -15.976 16.471 7.996 1.00 54.84 85 GLY A N 1
ATOM 662 C CA . GLY A 1 85 ? -16.084 16.309 9.445 1.00 54.84 85 GLY A CA 1
ATOM 663 C C . GLY A 1 85 ? -17.514 16.225 9.986 1.00 54.84 85 GLY A C 1
ATOM 664 O O . GLY A 1 85 ? -18.352 17.085 9.705 1.00 54.84 85 GLY A O 1
ATOM 665 N N . GLU A 1 86 ? -17.720 15.187 10.798 1.00 41.53 86 GLU A N 1
ATOM 666 C CA . GLU A 1 86 ? -18.527 15.232 12.024 1.00 41.53 86 GLU A CA 1
ATOM 667 C C . GLU A 1 86 ? -17.799 16.044 13.109 1.00 41.53 86 GLU A C 1
ATOM 669 O O . GLU A 1 86 ? -16.545 15.985 13.154 1.00 41.53 86 GLU A O 1
#